Protein AF-A0A955SXP5-F1 (afdb_monomer)

Nearest PDB structures (foldseek):
  7z4b-assembly1_EA  TM=1.960E-01  e=8.189E+00  Escherichia phage vB_EcoP_SU10

Solvent-accessible surface area (backbone atoms only — not comparable to full-atom values): 10199 Å² total; per-residue (Å²): 119,78,51,51,27,47,46,34,42,34,35,26,23,64,68,66,72,66,54,84,68,57,93,91,50,84,69,58,70,39,14,27,41,38,39,34,36,32,88,31,40,92,77,32,27,18,50,20,40,36,36,20,16,64,80,41,53,72,38,56,29,74,49,54,77,44,60,95,77,84,73,90,79,54,70,49,79,47,76,39,65,63,37,71,91,52,38,11,29,36,37,29,32,51,75,84,44,79,40,60,33,62,47,48,67,65,54,46,70,59,29,64,58,66,80,45,73,45,82,45,85,57,85,70,85,64,53,85,73,90,86,87,86,74,92,84,81,86,86,73,83,89,68,92,74,76,83,71,92,80,79,88,75,92,70,80,81,56,80,89,77,74,56,85,86,125

Secondary structure (DSSP, 8-state):
------EEEEEE-HHHHHSPPPTT------SEEEEEEES-TTT-EEEEEEEE-TTS-EEE----EE--SS----EEEEEETTHHHHT-EEEEEETTEEEEEEPPHHHHHH-----EEEEEE--SS---------S-------S---PPPP----PPP-TTTSS---

Foldseek 3Di:
DFFPAKWWFWFAAPVLLPDDADVPDPPAREQTFGWMFDDPRVQATAGKGWDAFNNRDIWIFSHDGDHPPVDDKDKDKDKDCPPPVNLIKIWMDINRDIGITTDDNVRSVSHHDTLDGTIRHDPDDGDYDDDDDDPDDDDDPDDPNDDDDDDDDDDDDPPPPPDDPD

Radius of gyration: 16.83 Å; Cα contacts (8 Å, |Δi|>4): 291; chains: 1; bounding box: 44×40×47 Å

pLDDT: mean 82.89, std 16.17, range [35.91, 98.56]

Mean predicted aligned error: 8.12 Å

Structure (mmCIF, N/CA/C/O backbone):
data_AF-A0A955SXP5-F1
#
_entry.id   AF-A0A955SXP5-F1
#
loop_
_atom_site.group_PDB
_atom_site.id
_atom_site.type_symbol
_atom_site.label_atom_id
_atom_site.label_alt_id
_atom_site.label_comp_id
_atom_site.label_asym_id
_atom_site.label_entity_id
_atom_site.label_seq_id
_atom_site.pdbx_PDB_ins_code
_atom_site.Cartn_x
_atom_site.Cartn_y
_atom_site.Cartn_z
_atom_site.occupancy
_atom_site.B_iso_or_equiv
_atom_site.auth_seq_id
_atom_site.auth_comp_id
_atom_site.auth_asym_id
_atom_site.auth_atom_id
_atom_site.pdbx_PDB_model_num
ATOM 1 N N . GLY A 1 1 ? 20.355 10.843 -9.626 1.00 35.91 1 GLY A N 1
ATOM 2 C CA . GLY A 1 1 ? 19.208 11.769 -9.612 1.00 35.91 1 GLY A CA 1
ATOM 3 C C . GLY A 1 1 ? 18.108 11.113 -8.817 1.00 35.91 1 GLY A C 1
ATOM 4 O O . GLY A 1 1 ? 17.873 9.936 -9.047 1.00 35.91 1 GLY A O 1
ATOM 5 N N . MET A 1 2 ? 17.527 11.819 -7.848 1.00 38.47 2 MET A N 1
ATOM 6 C CA . MET A 1 2 ? 16.433 11.298 -7.024 1.00 38.47 2 MET A CA 1
ATOM 7 C C . MET A 1 2 ? 15.197 11.050 -7.904 1.00 38.47 2 MET A C 1
ATOM 9 O O . MET A 1 2 ? 14.743 11.973 -8.567 1.00 38.47 2 MET A O 1
ATOM 13 N N . SER A 1 3 ? 14.664 9.828 -7.936 1.00 47.03 3 SER A N 1
ATOM 14 C CA . SER A 1 3 ? 13.284 9.570 -8.326 1.00 47.03 3 SER A CA 1
ATOM 15 C C . SER A 1 3 ? 12.380 10.125 -7.225 1.00 47.03 3 SER A C 1
ATOM 17 O O . SER A 1 3 ? 12.209 9.533 -6.164 1.00 47.03 3 SER A O 1
ATOM 19 N N . ASP A 1 4 ? 11.820 11.282 -7.501 1.00 62.72 4 ASP A N 1
ATOM 20 C CA . ASP A 1 4 ? 10.630 11.885 -6.898 1.00 62.72 4 ASP A CA 1
ATOM 21 C C . ASP A 1 4 ? 9.331 11.230 -7.427 1.00 62.72 4 ASP A C 1
ATOM 23 O O . ASP A 1 4 ? 8.244 11.766 -7.259 1.00 62.72 4 ASP A O 1
ATOM 27 N N . ALA A 1 5 ? 9.424 10.068 -8.081 1.00 71.06 5 ALA A N 1
ATOM 28 C CA . ALA A 1 5 ? 8.280 9.370 -8.643 1.00 71.06 5 ALA A CA 1
ATOM 29 C C . ALA A 1 5 ? 7.689 8.375 -7.644 1.00 71.06 5 ALA A C 1
ATOM 31 O O . ALA A 1 5 ? 8.421 7.571 -7.059 1.00 71.06 5 ALA A O 1
ATOM 32 N N . ALA A 1 6 ? 6.366 8.405 -7.487 1.00 80.06 6 ALA A N 1
ATOM 33 C CA . ALA A 1 6 ? 5.662 7.474 -6.625 1.00 80.06 6 ALA A CA 1
ATOM 34 C C . ALA A 1 6 ? 4.319 7.031 -7.210 1.00 80.06 6 ALA A C 1
ATOM 36 O O . ALA A 1 6 ? 3.623 7.794 -7.880 1.00 80.06 6 ALA A O 1
ATOM 37 N N . ALA A 1 7 ? 3.940 5.792 -6.911 1.00 85.94 7 ALA A N 1
ATOM 38 C CA . ALA A 1 7 ? 2.627 5.241 -7.228 1.00 85.94 7 ALA A CA 1
ATOM 39 C C . ALA A 1 7 ? 2.055 4.485 -6.035 1.00 85.94 7 ALA A C 1
ATOM 41 O O . ALA A 1 7 ? 2.784 4.044 -5.145 1.00 85.94 7 ALA A O 1
ATOM 42 N N . TYR A 1 8 ? 0.736 4.328 -6.042 1.00 90.44 8 TYR A N 1
ATOM 43 C CA . TYR A 1 8 ? 0.021 3.544 -5.055 1.00 90.44 8 TYR A CA 1
ATOM 44 C C . TYR A 1 8 ? -0.979 2.609 -5.736 1.00 90.44 8 TYR A C 1
ATOM 46 O O . TYR A 1 8 ? -1.713 3.020 -6.642 1.00 90.44 8 TYR A O 1
ATOM 54 N N . PHE A 1 9 ? -1.019 1.366 -5.264 1.00 94.00 9 PHE A N 1
ATOM 55 C CA . PHE A 1 9 ? -1.924 0.329 -5.736 1.00 94.00 9 PHE A CA 1
ATOM 56 C C . PHE A 1 9 ? -2.517 -0.432 -4.546 1.00 94.00 9 PHE A C 1
ATOM 58 O O . PHE A 1 9 ? -1.781 -0.977 -3.724 1.00 94.00 9 PHE A O 1
ATOM 65 N N . GLY A 1 10 ? -3.844 -0.465 -4.433 1.00 95.88 10 GLY A N 1
ATOM 66 C CA . GLY A 1 10 ? -4.523 -1.156 -3.336 1.00 95.88 10 GLY A CA 1
ATOM 67 C C . GLY A 1 10 ? -5.903 -0.596 -3.027 1.00 95.88 10 GLY A C 1
ATOM 68 O O . GLY A 1 10 ? -6.565 -0.023 -3.894 1.00 95.88 10 GLY A O 1
ATOM 69 N N . TYR A 1 11 ? -6.339 -0.767 -1.782 1.00 95.50 11 TYR A N 1
ATOM 70 C CA . TYR A 1 11 ? -7.609 -0.255 -1.281 1.00 95.50 11 TYR A CA 1
ATOM 71 C C . TYR A 1 11 ? -7.471 1.198 -0.836 1.00 95.50 11 TYR A C 1
ATOM 73 O O . TYR A 1 11 ? -6.509 1.558 -0.159 1.00 95.50 11 TYR A O 1
ATOM 81 N N . PHE A 1 12 ? -8.443 2.038 -1.181 1.00 93.88 12 PHE A N 1
ATOM 82 C CA . PHE A 1 12 ? -8.445 3.444 -0.782 1.00 93.88 12 PHE A CA 1
ATOM 83 C C . PHE A 1 12 ? -9.858 4.012 -0.631 1.00 93.88 12 PHE A C 1
ATOM 85 O O . PHE A 1 12 ? -10.835 3.441 -1.125 1.00 93.88 12 PHE A O 1
ATOM 92 N N . ASN A 1 13 ? -9.956 5.155 0.047 1.00 92.81 13 ASN A N 1
ATOM 93 C CA . ASN A 1 13 ? -11.159 5.976 0.079 1.00 92.81 13 ASN A CA 1
ATOM 94 C C . ASN A 1 13 ? -11.183 6.982 -1.079 1.00 92.81 13 ASN A C 1
ATOM 96 O O . ASN A 1 13 ? -10.293 7.825 -1.223 1.00 92.81 13 ASN A O 1
ATOM 100 N N . SER A 1 14 ? -12.223 6.922 -1.903 1.00 88.94 14 SER A N 1
ATOM 101 C CA . SER A 1 14 ? -12.382 7.771 -3.079 1.00 88.94 14 SER A CA 1
ATOM 102 C C . SER A 1 14 ? -12.539 9.250 -2.736 1.00 88.94 14 SER A C 1
ATOM 104 O O . SER A 1 14 ? -12.023 10.093 -3.471 1.00 88.94 14 SER A O 1
ATOM 106 N N . LYS A 1 15 ? -13.203 9.583 -1.621 1.00 88.50 15 LYS A N 1
ATOM 107 C CA . LYS A 1 15 ? -13.389 10.976 -1.195 1.00 88.50 15 LYS A CA 1
ATOM 108 C C . LYS A 1 15 ? -12.069 11.578 -0.743 1.00 88.50 15 LYS A C 1
ATOM 110 O O . LYS A 1 15 ? -11.728 12.664 -1.202 1.00 88.50 15 LYS A O 1
ATOM 115 N N . ASP A 1 16 ? -11.304 10.853 0.068 1.00 86.69 16 ASP A N 1
ATOM 116 C CA . ASP A 1 16 ? -10.007 11.325 0.567 1.00 86.69 16 ASP A CA 1
ATOM 117 C C . ASP A 1 16 ? -8.986 11.461 -0.561 1.00 86.69 16 ASP A C 1
ATOM 119 O O . ASP A 1 16 ? -8.225 12.426 -0.605 1.00 86.69 16 ASP A O 1
ATOM 123 N N . GLN A 1 17 ? -9.039 10.567 -1.554 1.00 83.88 17 GLN A N 1
ATOM 124 C CA . GLN A 1 17 ? -8.191 10.652 -2.742 1.00 83.88 17 GLN A CA 1
ATOM 125 C C . GLN A 1 17 ? -8.396 11.952 -3.538 1.00 83.88 17 GLN A C 1
ATOM 127 O O . GLN A 1 17 ? -7.426 12.456 -4.109 1.00 83.88 17 GLN A O 1
ATOM 132 N N . ILE A 1 18 ? -9.612 12.514 -3.584 1.00 82.06 18 ILE A N 1
ATOM 133 C CA . ILE A 1 18 ? -9.931 13.710 -4.389 1.00 82.06 18 ILE A CA 1
ATOM 134 C C . ILE A 1 18 ? -9.951 15.021 -3.593 1.00 82.06 18 ILE A C 1
ATOM 136 O O . ILE A 1 18 ? -10.080 16.084 -4.199 1.00 82.06 18 ILE A O 1
ATOM 140 N N . GLN A 1 19 ? -9.790 14.988 -2.265 1.00 79.69 19 GLN A N 1
ATOM 141 C CA . GLN A 1 19 ? -9.789 16.207 -1.445 1.00 79.69 19 GLN A CA 1
ATOM 142 C C . GLN A 1 19 ? -8.710 17.195 -1.906 1.00 79.69 19 GLN A C 1
ATOM 144 O O . GLN A 1 19 ? -7.566 16.816 -2.148 1.00 79.69 19 GLN A O 1
ATOM 149 N N . SER A 1 20 ? -9.039 18.478 -2.034 1.00 71.06 20 SER A N 1
ATOM 150 C CA . SER A 1 20 ? -8.047 19.491 -2.403 1.00 71.06 20 SER A CA 1
ATOM 151 C C . SER A 1 20 ? -6.931 19.560 -1.361 1.00 71.06 20 SER A C 1
ATOM 153 O O . SER A 1 20 ? -7.185 19.812 -0.184 1.00 71.06 20 SER A O 1
ATOM 155 N N . LEU A 1 21 ? -5.692 19.364 -1.805 1.00 66.31 21 LEU A N 1
ATOM 156 C CA . LEU A 1 21 ? -4.517 19.589 -0.973 1.00 66.31 21 LEU A CA 1
ATOM 157 C C . LEU A 1 21 ? -4.203 21.087 -0.987 1.00 66.31 21 LEU A C 1
ATOM 159 O O . LEU A 1 21 ? -4.124 21.699 -2.056 1.00 66.31 21 LEU A O 1
ATOM 163 N N . SER A 1 22 ? -4.041 21.697 0.188 1.00 58.47 22 SER A N 1
ATOM 164 C CA . SER A 1 22 ? -3.436 23.026 0.271 1.00 58.47 22 SER A CA 1
ATOM 165 C C . SER A 1 22 ? -1.990 22.940 -0.226 1.00 58.47 22 SER A C 1
ATOM 167 O O . SER A 1 22 ? -1.318 21.924 -0.039 1.00 58.47 22 SER A O 1
ATOM 169 N N . LYS A 1 23 ? -1.483 23.997 -0.877 1.00 48.44 23 LYS A N 1
ATOM 170 C CA . LYS A 1 23 ? -0.066 24.050 -1.273 1.00 48.44 23 LYS A CA 1
ATOM 171 C C . LYS A 1 23 ? 0.814 23.809 -0.040 1.00 48.44 23 LYS A C 1
ATOM 173 O O . LYS A 1 23 ? 0.728 24.569 0.918 1.00 48.44 23 LYS A O 1
ATOM 178 N N . GLY A 1 24 ? 1.643 22.767 -0.088 1.00 50.28 24 GLY A N 1
ATOM 179 C CA . GLY A 1 24 ? 2.555 22.391 0.999 1.00 50.28 24 GLY A CA 1
ATOM 180 C C . GLY A 1 24 ? 1.940 21.528 2.106 1.00 50.28 24 GLY A C 1
ATOM 181 O O . GLY A 1 24 ? 2.638 21.202 3.058 1.00 50.28 24 GLY A O 1
ATOM 182 N N . GLY A 1 25 ? 0.663 21.151 1.999 1.00 44.62 25 GLY A N 1
ATOM 183 C CA . GLY A 1 25 ? 0.050 20.176 2.891 1.00 44.62 25 GLY A CA 1
ATOM 184 C C . GLY A 1 25 ? 0.252 18.766 2.356 1.00 44.62 25 GLY A C 1
ATOM 185 O O . GLY A 1 25 ? -0.566 18.299 1.563 1.00 44.62 25 GLY A O 1
ATOM 186 N N . ASP A 1 26 ? 1.300 18.084 2.821 1.00 47.53 26 ASP A N 1
ATOM 187 C CA . ASP A 1 26 ? 1.313 16.619 2.897 1.00 47.53 26 ASP A CA 1
ATOM 188 C C . ASP A 1 26 ? 0.192 16.219 3.861 1.00 47.53 26 ASP A C 1
ATOM 190 O O . ASP A 1 26 ? 0.416 15.948 5.040 1.00 47.53 26 ASP A O 1
ATOM 194 N N . LYS A 1 27 ? -1.063 16.250 3.401 1.00 54.72 27 LYS A N 1
ATOM 195 C CA . LYS A 1 27 ? -2.062 15.460 4.102 1.00 54.72 27 LYS A CA 1
ATOM 196 C C . LYS A 1 27 ? -1.679 14.019 3.846 1.00 54.72 27 LYS A C 1
ATOM 198 O O . LYS A 1 27 ? -1.641 13.568 2.699 1.00 54.72 27 LYS A O 1
ATOM 203 N N . THR A 1 28 ? -1.339 13.355 4.942 1.00 57.06 28 THR A N 1
ATOM 204 C CA . THR A 1 28 ? -1.206 11.914 5.053 1.00 57.06 28 THR A CA 1
ATOM 205 C C . THR A 1 28 ? -2.255 11.241 4.184 1.00 57.06 28 THR A C 1
ATOM 207 O O . THR A 1 28 ? -3.412 11.656 4.119 1.00 57.06 28 THR A O 1
ATOM 210 N N . MET A 1 29 ? -1.819 10.211 3.470 1.00 74.06 29 MET A N 1
ATOM 211 C CA . MET A 1 29 ? -2.659 9.362 2.644 1.00 74.06 29 MET A CA 1
ATOM 212 C C . MET A 1 29 ? -3.624 8.553 3.533 1.00 74.06 29 MET A C 1
ATOM 214 O O . MET A 1 29 ? -3.479 7.347 3.648 1.00 74.06 29 MET A O 1
ATOM 218 N N . GLU A 1 30 ? -4.578 9.211 4.194 1.00 89.50 30 GLU A N 1
ATOM 219 C CA . GLU A 1 30 ? -5.592 8.595 5.057 1.00 89.50 30 GLU A CA 1
ATOM 220 C C . GLU A 1 30 ? -6.389 7.537 4.296 1.00 89.50 30 GLU A C 1
ATOM 222 O O . GLU A 1 30 ? -6.584 7.633 3.077 1.00 89.50 30 GLU A O 1
ATOM 227 N N . ASN A 1 31 ? -6.868 6.537 5.036 1.00 94.06 31 ASN A N 1
ATOM 228 C CA . ASN A 1 31 ? -7.741 5.491 4.519 1.00 94.06 31 ASN A CA 1
ATOM 229 C C . ASN A 1 31 ? -7.176 4.803 3.267 1.00 94.06 31 ASN A C 1
ATOM 231 O O . ASN A 1 31 ? -7.827 4.749 2.216 1.00 94.06 31 ASN A O 1
ATOM 235 N N . ARG A 1 32 ? -5.968 4.237 3.386 1.00 93.81 32 ARG A N 1
ATOM 236 C CA . ARG A 1 32 ? -5.358 3.392 2.345 1.00 93.81 32 ARG A CA 1
ATOM 237 C C . ARG A 1 32 ? -4.781 2.104 2.906 1.00 93.81 32 ARG A C 1
ATOM 239 O O . ARG A 1 32 ? -4.287 2.094 4.025 1.00 93.81 32 ARG A O 1
ATOM 246 N N . MET A 1 33 ? -4.802 1.030 2.127 1.00 96.19 33 MET A N 1
ATOM 247 C CA . MET A 1 33 ? -4.148 -0.238 2.457 1.00 96.19 33 MET A CA 1
ATOM 248 C C . MET A 1 33 ? -3.695 -0.980 1.193 1.00 96.19 33 MET A C 1
ATOM 250 O O . MET A 1 33 ? -4.515 -1.312 0.337 1.00 96.19 33 MET A O 1
ATOM 254 N N . GLY A 1 34 ? -2.388 -1.197 1.044 1.00 96.00 34 GLY A N 1
ATOM 255 C CA . GLY A 1 34 ? -1.820 -1.799 -0.164 1.00 96.00 34 GLY A CA 1
ATOM 256 C C . GLY A 1 34 ? -0.337 -1.502 -0.351 1.00 96.00 34 GLY A C 1
ATOM 257 O O . GLY A 1 34 ? 0.420 -1.459 0.616 1.00 96.00 34 GLY A O 1
ATOM 258 N N . LEU A 1 35 ? 0.068 -1.298 -1.604 1.00 94.19 35 LEU A N 1
ATOM 259 C CA . LEU A 1 35 ? 1.458 -1.171 -2.035 1.00 94.19 35 LEU A CA 1
ATOM 260 C C . LEU A 1 35 ? 1.783 0.260 -2.462 1.00 94.19 35 LEU A C 1
ATOM 262 O O . LEU A 1 35 ? 1.095 0.843 -3.303 1.00 94.19 35 LEU A O 1
ATOM 266 N N . GLN A 1 36 ? 2.870 0.805 -1.925 1.00 90.50 36 GLN A N 1
ATOM 267 C CA . GLN A 1 36 ? 3.449 2.077 -2.335 1.00 90.50 36 GLN A CA 1
ATOM 268 C C . GLN A 1 36 ? 4.797 1.848 -3.024 1.00 90.50 36 GLN A C 1
ATOM 270 O O . GLN A 1 36 ? 5.672 1.183 -2.481 1.00 90.50 36 GLN A O 1
ATOM 275 N N . PHE A 1 37 ? 4.979 2.447 -4.197 1.00 87.06 37 PHE A N 1
ATOM 276 C CA . PHE A 1 37 ? 6.240 2.470 -4.934 1.00 87.06 37 PHE A CA 1
ATOM 277 C C . PHE A 1 37 ? 6.917 3.814 -4.665 1.00 87.06 37 PHE A C 1
ATOM 279 O O . PHE A 1 37 ? 6.404 4.822 -5.144 1.00 87.06 37 PHE A O 1
ATOM 286 N N . ALA A 1 38 ? 7.999 3.869 -3.878 1.00 79.31 38 ALA A N 1
ATOM 287 C CA . ALA A 1 38 ? 8.678 5.134 -3.537 1.00 79.31 38 ALA A CA 1
ATOM 288 C C . ALA A 1 38 ? 10.103 4.944 -2.956 1.00 79.31 38 ALA A C 1
ATOM 290 O O . ALA A 1 38 ? 10.526 3.834 -2.658 1.00 79.31 38 ALA A O 1
ATOM 291 N N . ASP A 1 39 ? 10.844 6.034 -2.734 1.00 66.00 39 ASP A N 1
ATOM 292 C CA . ASP A 1 39 ? 11.913 6.144 -1.715 1.00 66.00 39 ASP A CA 1
ATOM 293 C C . ASP A 1 39 ? 13.212 5.300 -1.831 1.00 66.00 39 ASP A C 1
ATOM 295 O O . ASP A 1 39 ? 13.905 5.133 -0.824 1.00 66.00 39 ASP A O 1
ATOM 299 N N . ALA A 1 40 ? 13.615 4.795 -3.006 1.00 62.66 40 ALA A N 1
ATOM 300 C CA . ALA A 1 40 ? 14.920 4.109 -3.182 1.00 62.66 40 ALA A CA 1
ATOM 301 C C . ALA A 1 40 ? 15.735 4.591 -4.397 1.00 62.66 40 ALA A C 1
ATOM 303 O O . ALA A 1 40 ? 16.514 3.847 -4.988 1.00 62.66 40 ALA A O 1
ATOM 304 N N . SER A 1 41 ? 15.579 5.869 -4.736 1.00 64.94 41 SER A N 1
ATOM 305 C CA . SER A 1 41 ? 15.979 6.497 -6.002 1.00 64.94 41 SER A CA 1
ATOM 306 C C . SER A 1 41 ? 17.374 6.242 -6.597 1.00 64.94 41 SER A C 1
ATOM 308 O O . SER A 1 41 ? 17.557 6.455 -7.796 1.00 64.94 41 SER A O 1
ATOM 310 N N . SER A 1 42 ? 18.371 5.834 -5.812 1.00 65.69 42 SER A N 1
ATOM 311 C CA . SER A 1 42 ? 19.707 5.497 -6.324 1.00 65.69 42 SER A CA 1
ATOM 312 C C . SER A 1 42 ? 19.850 4.038 -6.766 1.00 65.69 42 SER A C 1
ATOM 314 O O . SER A 1 42 ? 20.778 3.731 -7.510 1.00 65.69 42 SER A O 1
ATOM 316 N N . ILE A 1 43 ? 18.957 3.152 -6.319 1.00 72.69 43 ILE A N 1
ATOM 317 C CA . ILE A 1 43 ? 19.082 1.690 -6.452 1.00 72.69 43 ILE A CA 1
ATOM 318 C C . ILE A 1 43 ? 17.778 0.993 -6.885 1.00 72.69 43 ILE A C 1
ATOM 320 O O . ILE A 1 43 ? 17.791 -0.197 -7.187 1.00 72.69 43 ILE A O 1
ATOM 324 N N . GLY A 1 44 ? 16.660 1.722 -6.968 1.00 79.62 44 GLY A N 1
ATOM 325 C CA . GLY A 1 44 ? 15.367 1.215 -7.433 1.00 79.62 44 GLY A CA 1
ATOM 326 C C . GLY A 1 44 ? 14.191 1.992 -6.840 1.00 79.62 44 GLY A C 1
ATOM 327 O O . GLY A 1 44 ? 14.288 3.186 -6.563 1.00 79.62 44 GLY A O 1
ATOM 328 N N . TYR A 1 45 ? 13.082 1.299 -6.613 1.00 85.06 45 TYR A N 1
ATOM 329 C CA . TYR A 1 45 ? 11.942 1.771 -5.825 1.00 85.06 45 TYR A CA 1
ATOM 330 C C . TYR A 1 45 ? 11.760 0.841 -4.635 1.00 85.06 45 TYR A C 1
ATOM 332 O O . TYR A 1 45 ? 12.010 -0.348 -4.761 1.00 85.06 45 TYR A O 1
ATOM 340 N N . ARG A 1 46 ? 11.311 1.323 -3.479 1.00 87.56 46 ARG A N 1
ATOM 341 C CA . ARG A 1 46 ? 10.774 0.410 -2.469 1.00 87.56 46 ARG A CA 1
ATOM 342 C C . ARG A 1 46 ? 9.377 0.005 -2.880 1.00 87.56 46 ARG A C 1
ATOM 344 O O . ARG A 1 46 ? 8.569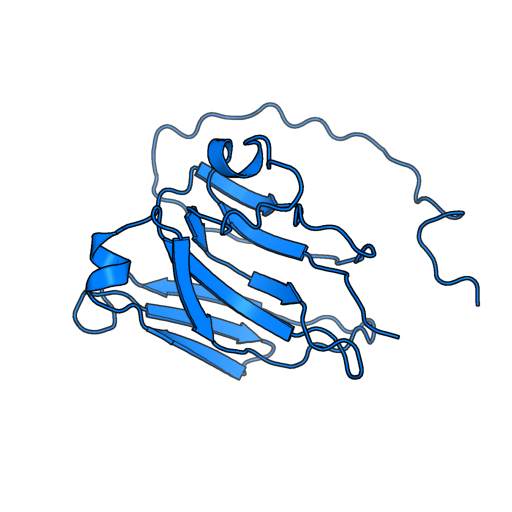 0.883 -3.176 1.00 87.56 46 ARG A O 1
ATOM 351 N N . LEU A 1 47 ? 9.106 -1.295 -2.860 1.00 90.62 47 LEU A N 1
ATOM 352 C CA . LEU A 1 47 ? 7.744 -1.808 -2.892 1.00 90.62 47 LEU A CA 1
ATOM 353 C C . LEU A 1 47 ? 7.265 -1.956 -1.451 1.00 90.62 47 LEU A C 1
ATOM 355 O O . LEU A 1 47 ? 7.512 -2.963 -0.796 1.00 90.62 47 LEU A O 1
ATOM 359 N N . ARG A 1 48 ? 6.643 -0.905 -0.931 1.00 92.00 48 ARG A N 1
ATOM 360 C CA . ARG A 1 48 ? 6.326 -0.782 0.485 1.00 92.00 48 ARG A CA 1
ATOM 361 C C . ARG A 1 48 ? 4.886 -1.209 0.769 1.00 92.00 48 ARG A C 1
ATOM 363 O O . ARG A 1 48 ? 3.969 -0.524 0.309 1.00 92.00 48 ARG A O 1
ATOM 370 N N . PRO A 1 49 ? 4.647 -2.278 1.541 1.00 95.94 49 PRO A N 1
ATOM 371 C CA . PRO A 1 49 ? 3.310 -2.573 2.026 1.00 95.94 49 PRO A CA 1
ATOM 372 C C . PRO A 1 49 ? 2.956 -1.630 3.185 1.00 95.94 49 PRO A C 1
ATOM 374 O O . PRO A 1 49 ? 3.734 -1.458 4.125 1.00 95.94 49 PRO A O 1
ATOM 377 N N . THR A 1 50 ? 1.792 -0.990 3.098 1.00 95.56 50 THR A N 1
ATOM 378 C CA . THR A 1 50 ? 1.361 0.060 4.030 1.00 95.56 50 THR A CA 1
ATOM 379 C C . THR A 1 50 ? -0.139 0.008 4.300 1.00 95.56 50 THR A C 1
ATOM 381 O O . THR A 1 50 ? -0.935 -0.335 3.421 1.00 95.56 50 THR A O 1
ATOM 384 N N . LEU A 1 51 ? -0.523 0.418 5.507 1.00 96.06 51 LEU A N 1
ATOM 385 C CA . LEU A 1 51 ? -1.878 0.777 5.903 1.00 96.06 51 LEU A CA 1
ATOM 386 C C . LEU A 1 51 ? -1.857 2.148 6.577 1.00 96.06 51 LEU A C 1
ATOM 388 O O . LEU A 1 51 ? -1.078 2.384 7.497 1.00 96.06 51 LEU A O 1
ATOM 392 N N . ASN A 1 52 ? -2.758 3.022 6.150 1.00 94.69 52 ASN A N 1
ATOM 393 C CA . ASN A 1 52 ? -2.997 4.330 6.734 1.00 94.69 52 ASN A CA 1
ATOM 394 C C . ASN A 1 52 ? -4.398 4.384 7.346 1.00 94.69 52 ASN A C 1
ATOM 396 O O . ASN A 1 52 ? -5.387 4.046 6.685 1.00 94.69 52 ASN A O 1
ATOM 400 N N . THR A 1 53 ? -4.469 4.837 8.595 1.00 95.88 53 THR A N 1
ATOM 401 C CA . THR A 1 53 ? -5.722 5.001 9.337 1.00 95.88 53 THR A CA 1
ATOM 402 C C . THR A 1 53 ? -6.504 6.217 8.840 1.00 95.88 53 THR A C 1
ATOM 404 O O . THR A 1 53 ? -6.025 6.998 8.010 1.00 95.88 53 THR A O 1
ATOM 407 N N . SER A 1 54 ? -7.714 6.415 9.358 1.00 94.06 54 SER A N 1
ATOM 408 C CA . SER A 1 54 ? -8.507 7.617 9.098 1.00 94.06 54 SER A CA 1
ATOM 409 C C . SER A 1 54 ? -7.976 8.868 9.807 1.00 94.06 54 SER A C 1
ATOM 411 O O . SER A 1 54 ? -8.516 9.943 9.588 1.00 94.06 54 SER A O 1
ATOM 413 N N . GLN A 1 55 ? -6.982 8.733 10.692 1.00 91.44 55 GLN A N 1
ATOM 414 C CA . GLN A 1 55 ? -6.309 9.852 11.370 1.00 91.44 55 GLN A CA 1
ATOM 415 C C . GLN A 1 55 ? -4.891 10.090 10.828 1.00 91.44 55 GLN A C 1
ATOM 417 O O . GLN A 1 55 ? -4.195 10.998 11.275 1.00 91.44 55 GLN A O 1
ATOM 422 N N . GLY A 1 56 ? -4.452 9.278 9.861 1.00 86.56 56 GLY A N 1
ATOM 423 C CA . GLY A 1 56 ? -3.164 9.428 9.194 1.00 86.56 56 GLY A CA 1
ATOM 424 C C . GLY A 1 56 ? -2.007 8.651 9.822 1.00 86.56 56 GLY A C 1
ATOM 425 O O . GLY A 1 56 ? -0.928 8.650 9.223 1.00 86.56 56 GLY A O 1
ATOM 426 N N . ASP A 1 57 ? -2.207 7.945 10.944 1.00 92.94 57 ASP A N 1
ATOM 427 C CA . ASP A 1 57 ? -1.198 7.009 11.450 1.00 92.94 57 ASP A CA 1
ATOM 428 C C . ASP A 1 57 ? -0.953 5.900 10.415 1.00 92.94 57 ASP A C 1
ATOM 430 O O . ASP A 1 57 ? -1.839 5.511 9.646 1.00 92.94 57 ASP A O 1
ATOM 434 N N . ARG A 1 58 ? 0.277 5.375 10.398 1.00 93.12 58 ARG A N 1
ATOM 435 C CA . ARG A 1 58 ? 0.726 4.404 9.398 1.00 93.12 58 ARG A CA 1
ATOM 436 C C . ARG A 1 58 ? 1.348 3.169 10.034 1.00 93.12 58 ARG A C 1
ATOM 438 O O . ARG A 1 58 ? 2.243 3.291 10.868 1.00 93.12 58 ARG A O 1
ATOM 445 N N . ALA A 1 59 ? 0.914 1.995 9.589 1.00 96.12 59 ALA A N 1
ATOM 446 C CA . ALA A 1 59 ? 1.585 0.720 9.811 1.00 96.12 59 ALA A CA 1
ATOM 447 C C . ALA A 1 59 ? 2.197 0.256 8.483 1.00 96.12 59 ALA A C 1
ATOM 449 O O . ALA A 1 59 ? 1.537 0.317 7.447 1.00 96.12 59 ALA A O 1
ATOM 450 N N . GLU A 1 60 ? 3.461 -0.156 8.490 1.00 95.94 60 GLU A N 1
ATOM 451 C CA . GLU A 1 60 ? 4.182 -0.498 7.263 1.00 95.94 60 GLU A CA 1
ATOM 452 C C . GLU A 1 60 ? 5.337 -1.467 7.526 1.00 95.94 60 GLU A C 1
ATOM 454 O O . GLU A 1 60 ? 5.870 -1.545 8.633 1.00 95.94 60 GLU A O 1
ATOM 459 N N . ASN A 1 61 ? 5.765 -2.153 6.470 1.00 95.69 61 ASN A N 1
ATOM 460 C CA . ASN A 1 61 ? 7.092 -2.754 6.378 1.00 95.69 61 ASN A CA 1
ATOM 461 C C . ASN A 1 61 ? 7.885 -1.976 5.324 1.00 95.69 61 ASN A C 1
ATOM 463 O O . ASN A 1 61 ? 7.306 -1.522 4.345 1.00 95.69 61 ASN A O 1
ATOM 467 N N . THR A 1 62 ? 9.203 -1.840 5.477 1.00 91.06 62 THR A N 1
ATOM 468 C CA . THR A 1 62 ? 10.055 -1.175 4.474 1.00 91.06 62 THR A CA 1
ATOM 469 C C . THR A 1 62 ? 9.957 -1.828 3.089 1.00 91.06 62 THR A C 1
ATOM 471 O O . THR A 1 62 ? 10.071 -1.123 2.085 1.00 91.06 62 THR A O 1
ATOM 474 N N . GLY A 1 63 ? 9.713 -3.142 3.031 1.00 92.38 63 GLY A N 1
ATOM 475 C CA . GLY A 1 63 ? 9.624 -3.899 1.784 1.00 92.38 63 GLY A CA 1
ATOM 476 C C . GLY A 1 63 ? 10.975 -4.072 1.069 1.00 92.38 63 GLY A C 1
ATOM 477 O O . GLY A 1 63 ? 12.004 -3.566 1.537 1.00 92.38 63 GLY A O 1
ATOM 478 N N . PRO A 1 64 ? 10.992 -4.781 -0.073 1.00 92.12 64 PRO A N 1
ATOM 479 C CA . PRO A 1 64 ? 12.177 -4.940 -0.899 1.00 92.12 64 PRO A CA 1
ATOM 480 C C . PRO A 1 64 ? 12.498 -3.674 -1.686 1.00 92.12 64 PRO A C 1
ATOM 482 O O . PRO A 1 64 ? 11.639 -2.829 -1.964 1.00 92.12 64 PRO A O 1
ATOM 485 N N . ILE A 1 65 ? 13.750 -3.605 -2.135 1.00 88.56 65 ILE A N 1
ATOM 486 C CA . ILE A 1 65 ? 14.108 -2.766 -3.273 1.00 88.56 65 ILE A CA 1
ATOM 487 C C . ILE A 1 65 ? 13.666 -3.503 -4.536 1.00 88.56 65 ILE A C 1
ATOM 489 O O . ILE A 1 65 ? 14.153 -4.581 -4.852 1.00 88.56 65 ILE A O 1
ATOM 493 N N . PHE A 1 66 ? 12.744 -2.887 -5.253 1.00 83.75 66 PHE A N 1
ATOM 494 C CA . PHE A 1 66 ? 12.247 -3.290 -6.549 1.00 83.75 66 PHE A CA 1
ATOM 495 C C . PHE A 1 66 ? 13.012 -2.544 -7.648 1.00 83.75 66 PHE A C 1
ATOM 497 O O . PHE A 1 66 ? 12.915 -1.317 -7.784 1.00 83.75 66 PHE A O 1
ATOM 504 N N . THR A 1 67 ? 13.793 -3.275 -8.439 1.00 84.38 67 THR A N 1
ATOM 505 C CA . THR A 1 67 ? 14.544 -2.714 -9.565 1.00 84.38 67 THR A CA 1
ATOM 506 C C . THR A 1 67 ? 13.743 -2.896 -10.860 1.00 84.38 67 THR A C 1
ATOM 508 O O . THR A 1 67 ? 13.431 -4.029 -11.208 1.00 84.38 67 THR A O 1
ATOM 511 N N . PRO A 1 68 ? 13.436 -1.827 -11.624 1.00 81.06 68 PRO A N 1
ATOM 512 C CA . PRO A 1 68 ? 12.712 -1.936 -12.894 1.00 81.06 68 PRO A CA 1
ATOM 513 C C . PRO A 1 68 ? 13.592 -2.560 -13.991 1.00 81.06 68 PRO A C 1
ATOM 515 O O . PRO A 1 68 ? 14.192 -1.867 -14.813 1.00 81.06 68 PRO A O 1
ATOM 518 N N . ASN A 1 69 ? 13.698 -3.884 -13.991 1.00 86.44 69 ASN A N 1
ATOM 519 C CA . ASN A 1 69 ? 14.521 -4.671 -14.913 1.00 86.44 69 ASN A CA 1
ATOM 520 C C . ASN A 1 69 ? 13.706 -5.317 -16.055 1.00 86.44 69 ASN A C 1
ATOM 522 O O . ASN A 1 69 ? 14.283 -6.006 -16.891 1.00 86.44 69 ASN A O 1
ATOM 526 N N . LYS A 1 70 ? 12.396 -5.025 -16.132 1.00 86.62 70 LYS A N 1
ATOM 527 C CA . LYS A 1 70 ? 11.410 -5.599 -17.075 1.00 86.62 70 LYS A CA 1
ATOM 528 C C . LYS A 1 70 ? 11.056 -7.066 -16.812 1.00 86.62 70 LYS A C 1
ATOM 530 O O . LYS A 1 70 ? 10.382 -7.677 -17.640 1.00 86.62 70 LYS A O 1
ATOM 535 N N . GLU A 1 71 ? 11.480 -7.624 -15.687 1.00 91.12 71 GLU A N 1
ATOM 536 C CA . GLU A 1 71 ? 11.054 -8.953 -15.272 1.00 91.12 71 GLU A CA 1
ATOM 537 C C . GLU A 1 71 ? 9.647 -8.904 -14.673 1.00 91.12 71 GLU A C 1
ATOM 539 O O . GLU A 1 71 ? 9.180 -7.886 -14.151 1.00 91.12 71 GLU A O 1
ATOM 544 N N . ARG A 1 72 ? 8.936 -10.024 -14.807 1.00 93.19 72 ARG A N 1
ATOM 545 C CA . ARG A 1 72 ? 7.624 -10.212 -14.198 1.00 93.19 72 ARG A CA 1
ATOM 546 C C . ARG A 1 72 ? 7.830 -10.729 -12.781 1.00 93.19 72 ARG A C 1
ATOM 548 O O . ARG A 1 72 ? 8.477 -11.755 -12.607 1.00 93.19 72 ARG A O 1
ATOM 555 N N . HIS A 1 73 ? 7.189 -10.075 -11.823 1.00 93.50 73 HIS A N 1
ATOM 556 C CA . HIS A 1 73 ? 7.203 -10.476 -10.421 1.00 93.50 73 HIS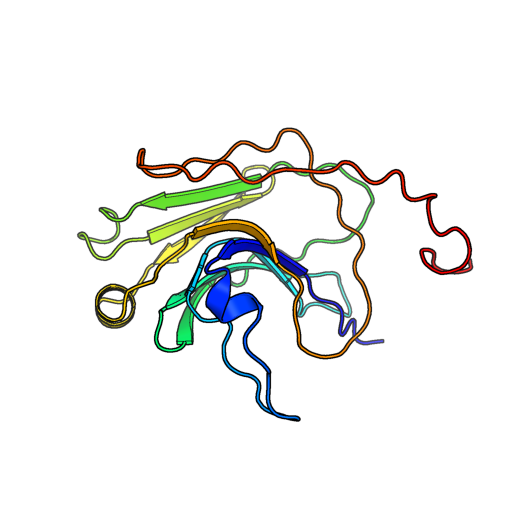 A CA 1
ATOM 557 C C . HIS A 1 73 ? 5.804 -10.891 -9.974 1.00 93.50 73 HIS A C 1
ATOM 559 O O . HIS A 1 73 ? 4.807 -10.316 -10.423 1.00 93.50 73 HIS A O 1
ATOM 565 N N . ARG A 1 74 ? 5.718 -11.889 -9.092 1.00 95.88 74 ARG A N 1
ATOM 566 C CA . ARG A 1 74 ? 4.458 -12.268 -8.439 1.00 95.88 74 ARG A CA 1
ATOM 567 C C . ARG A 1 74 ? 4.378 -11.610 -7.080 1.00 95.88 74 ARG A C 1
ATOM 569 O O . ARG A 1 74 ? 5.320 -11.700 -6.301 1.00 95.88 74 ARG A O 1
ATOM 576 N N . PHE A 1 75 ? 3.234 -11.009 -6.781 1.00 95.38 75 PHE A N 1
ATOM 577 C CA . PHE A 1 75 ? 2.995 -10.413 -5.478 1.00 95.38 75 PHE A CA 1
ATOM 578 C C . PHE A 1 75 ? 1.658 -10.855 -4.891 1.00 95.38 75 PHE A C 1
ATOM 580 O O . PHE A 1 75 ? 0.723 -11.190 -5.618 1.00 95.38 75 PHE A O 1
ATOM 587 N N . THR A 1 76 ? 1.569 -10.799 -3.567 1.00 97.56 76 THR A N 1
ATOM 588 C CA . THR A 1 76 ? 0.305 -10.847 -2.828 1.00 97.56 76 THR A CA 1
ATOM 589 C C . THR A 1 76 ? 0.297 -9.746 -1.777 1.00 97.56 76 THR A C 1
ATOM 591 O O . THR A 1 76 ? 1.352 -9.274 -1.353 1.00 97.56 76 THR A O 1
ATOM 594 N N . PHE A 1 77 ? -0.892 -9.324 -1.355 1.00 97.88 77 PHE A N 1
ATOM 595 C CA . PHE A 1 77 ? -1.078 -8.492 -0.172 1.00 97.88 77 PHE A CA 1
ATOM 596 C C . PHE A 1 77 ? -2.293 -9.020 0.581 1.00 97.88 77 PHE A C 1
ATOM 598 O O . PHE A 1 77 ? -3.417 -8.953 0.082 1.00 97.88 77 PHE A O 1
ATOM 605 N N . GLU A 1 78 ? -2.068 -9.538 1.779 1.00 97.69 78 GLU A N 1
ATOM 606 C CA . GLU A 1 78 ? -3.100 -10.148 2.608 1.00 97.69 78 GLU A CA 1
ATOM 607 C C . GLU A 1 78 ? -3.221 -9.383 3.917 1.00 97.69 78 GLU A C 1
ATOM 609 O O . GLU A 1 78 ? -2.221 -9.099 4.568 1.00 97.69 78 GLU A O 1
ATOM 614 N N . TYR A 1 79 ? -4.451 -9.051 4.303 1.00 97.19 79 TYR A N 1
ATOM 615 C CA . TYR A 1 79 ? -4.759 -8.443 5.592 1.00 97.19 79 TYR A CA 1
ATOM 616 C C . TYR A 1 79 ? -5.684 -9.367 6.379 1.00 97.19 79 TYR A C 1
ATOM 618 O O . TYR A 1 79 ? -6.784 -9.679 5.917 1.00 97.19 79 TYR A O 1
ATOM 626 N N . ASP A 1 80 ? -5.262 -9.762 7.579 1.00 96.75 80 ASP A N 1
ATOM 627 C CA . ASP A 1 80 ? -6.081 -10.526 8.515 1.00 96.75 80 ASP A CA 1
ATOM 628 C C . ASP A 1 80 ? -6.441 -9.648 9.727 1.00 96.75 80 ASP A C 1
ATOM 630 O O . ASP A 1 80 ? -5.576 -9.355 10.557 1.00 96.75 80 ASP A O 1
ATOM 634 N N . PRO A 1 81 ? -7.715 -9.240 9.889 1.00 95.44 81 PRO A N 1
ATOM 635 C CA . PRO A 1 81 ? -8.152 -8.451 11.038 1.00 95.44 81 PRO A CA 1
ATOM 636 C C . PRO A 1 81 ? -8.178 -9.236 12.361 1.00 95.44 81 PRO A C 1
ATOM 638 O O . PRO A 1 81 ? -8.394 -8.623 13.405 1.00 95.44 81 PRO A O 1
ATOM 641 N N . LYS A 1 82 ? -8.037 -10.568 12.338 1.00 97.12 82 LYS A N 1
ATOM 642 C CA . LYS A 1 82 ? -8.003 -11.437 13.526 1.00 97.12 82 LYS A CA 1
ATOM 643 C C . LYS A 1 82 ? -6.580 -11.797 13.959 1.00 97.12 82 LYS A C 1
ATOM 645 O O . LYS A 1 82 ? -6.396 -12.218 15.102 1.00 97.12 82 LYS A O 1
ATOM 650 N N . ALA A 1 83 ? -5.592 -11.613 13.085 1.00 97.7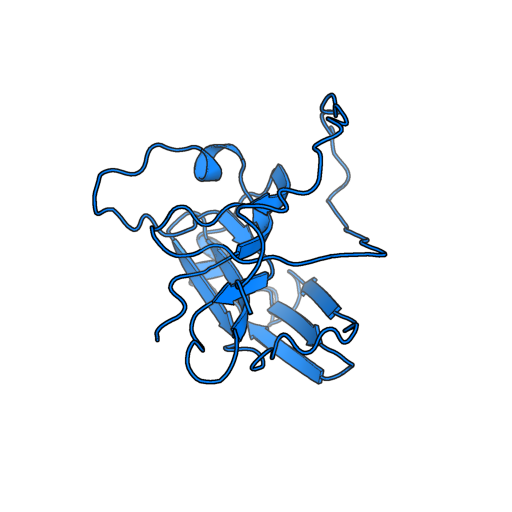5 83 ALA A N 1
ATOM 651 C CA . ALA A 1 83 ? -4.181 -11.783 13.413 1.00 97.75 83 ALA A CA 1
ATOM 652 C C . ALA A 1 83 ? -3.720 -10.784 14.489 1.00 97.75 83 ALA A C 1
ATOM 654 O O . ALA A 1 83 ? -4.458 -9.871 14.874 1.00 97.75 83 ALA A O 1
ATOM 655 N N . ASN A 1 84 ? -2.498 -10.978 14.997 1.00 98.06 84 ASN A N 1
ATOM 656 C CA . ASN A 1 84 ? -1.911 -10.142 16.048 1.00 98.06 84 ASN A CA 1
ATOM 657 C C . ASN A 1 84 ? -2.876 -9.941 17.237 1.00 98.06 84 ASN A C 1
ATOM 659 O O . ASN A 1 84 ? -3.246 -8.826 17.598 1.00 98.06 84 ASN A O 1
ATOM 663 N N . ASN A 1 85 ? -3.367 -11.051 17.801 1.00 97.50 85 ASN A N 1
ATOM 664 C CA . ASN A 1 85 ? -4.306 -11.057 18.931 1.00 97.50 85 ASN A CA 1
ATOM 665 C C . ASN A 1 85 ? -5.595 -10.238 18.689 1.00 97.50 85 ASN A C 1
ATOM 667 O O . ASN A 1 85 ? -6.126 -9.620 19.610 1.00 97.50 85 ASN A O 1
ATOM 671 N N . GLY A 1 86 ? -6.102 -10.216 17.451 1.00 97.31 86 GLY A N 1
ATOM 672 C CA . GLY A 1 86 ? -7.307 -9.471 17.074 1.00 97.31 86 GLY A CA 1
ATOM 673 C C . GLY A 1 86 ? -7.090 -7.981 16.791 1.00 97.31 86 GLY A C 1
ATOM 674 O O . GLY A 1 86 ? -8.061 -7.263 16.539 1.00 97.31 86 GLY A O 1
ATOM 675 N N . VAL A 1 87 ? -5.842 -7.506 16.818 1.00 97.94 87 VAL A N 1
ATOM 676 C CA . VAL A 1 87 ? -5.481 -6.129 16.439 1.00 97.94 87 VAL A CA 1
ATOM 677 C C . VAL A 1 87 ? -5.366 -5.994 14.917 1.00 97.94 87 VAL A C 1
ATOM 679 O O . VAL A 1 87 ? -5.699 -4.953 14.348 1.00 97.94 87 VAL A O 1
ATOM 682 N N . GLY A 1 88 ? -4.971 -7.075 14.249 1.00 98.00 88 GLY A N 1
ATOM 683 C CA . GLY A 1 88 ? -4.810 -7.165 12.808 1.00 98.00 88 GLY A CA 1
ATOM 684 C C . GLY A 1 88 ? -3.355 -7.067 12.357 1.00 98.00 88 GLY A C 1
ATOM 685 O O . GLY A 1 88 ? -2.532 -6.379 12.967 1.00 98.00 88 GLY A O 1
ATOM 686 N N . ALA A 1 89 ? -3.058 -7.759 11.263 1.00 98.38 89 ALA A N 1
ATOM 687 C CA . ALA A 1 89 ? -1.749 -7.781 10.623 1.00 98.38 89 ALA A CA 1
ATOM 688 C C . ALA A 1 89 ? -1.912 -7.889 9.108 1.00 98.38 89 ALA A C 1
ATOM 690 O O . ALA A 1 89 ? -2.937 -8.377 8.620 1.00 98.38 89 ALA A O 1
ATOM 691 N N . ALA A 1 90 ? -0.900 -7.450 8.369 1.00 98.31 90 ALA A N 1
ATOM 692 C CA . ALA A 1 90 ? -0.827 -7.662 6.935 1.00 98.31 90 ALA A CA 1
ATOM 693 C C . ALA A 1 90 ? 0.509 -8.282 6.535 1.00 98.31 90 ALA A C 1
ATOM 695 O O . ALA A 1 90 ? 1.536 -8.064 7.179 1.00 98.31 90 ALA A O 1
ATOM 696 N N . VAL A 1 91 ? 0.496 -9.024 5.434 1.00 98.50 91 VAL A N 1
ATOM 697 C CA . VAL A 1 91 ? 1.691 -9.592 4.818 1.00 98.50 91 VAL A CA 1
ATOM 698 C C . VAL A 1 91 ? 1.634 -9.327 3.326 1.00 98.50 91 VAL A C 1
ATOM 700 O O . VAL A 1 91 ? 0.675 -9.698 2.652 1.00 98.50 91 VAL A O 1
ATOM 703 N N . MET A 1 92 ? 2.678 -8.692 2.805 1.00 97.94 92 MET A N 1
ATOM 704 C CA . MET A 1 92 ? 2.947 -8.713 1.373 1.00 97.94 92 MET A CA 1
ATOM 705 C C . MET A 1 92 ? 3.914 -9.846 1.066 1.00 97.94 92 MET A C 1
ATOM 707 O O . MET A 1 92 ? 4.881 -10.023 1.806 1.00 97.94 92 MET A O 1
ATOM 711 N N . THR A 1 93 ? 3.700 -10.555 -0.039 1.00 97.69 93 THR A N 1
ATOM 712 C CA . THR A 1 93 ? 4.756 -11.382 -0.629 1.00 97.69 93 THR A CA 1
ATOM 713 C C . THR A 1 93 ? 5.231 -10.804 -1.954 1.00 97.69 93 THR A C 1
ATOM 715 O O . THR A 1 93 ? 4.437 -10.210 -2.684 1.00 97.69 93 THR A O 1
ATOM 718 N N . LEU A 1 94 ? 6.519 -10.960 -2.257 1.00 95.44 94 LEU A N 1
ATOM 719 C CA . LEU A 1 94 ? 7.106 -10.705 -3.572 1.00 95.44 94 LEU A CA 1
ATOM 720 C C . LEU A 1 94 ? 8.013 -11.886 -3.922 1.00 95.44 94 LEU A C 1
ATOM 722 O O . LEU A 1 94 ? 8.944 -12.180 -3.181 1.00 95.44 94 LEU A O 1
ATOM 726 N N . ASP A 1 95 ? 7.701 -12.595 -5.005 1.00 95.19 95 ASP A N 1
ATOM 727 C CA . ASP A 1 95 ? 8.425 -13.788 -5.473 1.00 95.19 95 ASP A CA 1
ATOM 728 C C . ASP A 1 95 ? 8.666 -14.855 -4.387 1.00 95.19 95 ASP A C 1
ATOM 730 O O . ASP A 1 95 ? 9.662 -15.574 -4.388 1.00 95.19 95 ASP A O 1
ATOM 734 N N . GLY A 1 96 ? 7.713 -14.977 -3.458 1.00 95.31 96 GLY A N 1
ATOM 735 C CA . GLY A 1 96 ? 7.761 -15.924 -2.343 1.00 95.31 96 GLY A CA 1
ATOM 736 C C . GLY A 1 96 ? 8.428 -15.394 -1.070 1.00 95.31 96 GLY A C 1
ATOM 737 O O . GLY A 1 96 ? 8.351 -16.060 -0.040 1.00 95.31 96 GLY A O 1
ATOM 738 N N . GLU A 1 97 ? 9.029 -14.203 -1.094 1.00 97.44 97 GLU A N 1
ATOM 739 C CA . GLU A 1 97 ? 9.549 -13.540 0.105 1.00 97.44 97 GLU A CA 1
ATOM 740 C C . GLU A 1 97 ? 8.461 -12.732 0.812 1.00 97.44 97 GLU A C 1
ATOM 742 O O . GLU A 1 97 ? 7.712 -12.006 0.164 1.00 97.44 97 GLU A O 1
ATOM 747 N N . SER A 1 98 ? 8.401 -12.819 2.144 1.00 97.94 98 SER A N 1
ATOM 748 C CA . SER A 1 98 ? 7.348 -12.199 2.956 1.00 97.94 98 SER A CA 1
ATOM 749 C C . SER A 1 98 ? 7.809 -10.936 3.681 1.00 97.94 98 SER A C 1
ATOM 751 O O . SER A 1 98 ? 8.857 -10.907 4.323 1.00 97.94 98 SER A O 1
ATOM 753 N N . TYR A 1 99 ? 6.944 -9.926 3.676 1.00 98.00 99 TYR A N 1
ATOM 754 C CA . TYR A 1 99 ? 7.149 -8.611 4.276 1.00 98.00 99 TYR A CA 1
ATOM 755 C C . TYR A 1 99 ? 5.960 -8.272 5.191 1.00 98.00 99 TYR A C 1
ATOM 757 O O . TYR A 1 99 ? 5.039 -7.562 4.772 1.00 98.00 99 TYR A O 1
ATOM 765 N N . PRO A 1 100 ? 5.928 -8.820 6.421 1.00 98.31 100 PRO A N 1
ATOM 766 C CA . PRO A 1 100 ? 4.821 -8.631 7.351 1.00 98.31 100 PRO A CA 1
ATOM 767 C C . PRO A 1 100 ? 4.894 -7.282 8.075 1.00 98.31 100 PRO A C 1
ATOM 769 O O . PRO A 1 100 ? 5.984 -6.757 8.324 1.00 98.31 100 PRO A O 1
ATOM 772 N N . PHE A 1 101 ? 3.740 -6.758 8.475 1.00 98.50 101 PHE A N 1
ATOM 773 C CA . PHE A 1 101 ? 3.633 -5.702 9.476 1.00 98.50 101 PHE A CA 1
ATOM 774 C C . PHE A 1 101 ? 2.378 -5.880 10.335 1.00 98.50 101 PHE A C 1
ATOM 776 O O . PHE A 1 101 ? 1.318 -6.292 9.859 1.00 98.50 101 PHE A O 1
ATOM 783 N N . ASP A 1 102 ? 2.509 -5.517 11.606 1.00 98.56 102 ASP A N 1
ATOM 784 C CA . ASP A 1 102 ? 1.430 -5.560 12.583 1.00 98.56 102 ASP A CA 1
ATOM 785 C C . ASP A 1 102 ? 0.826 -4.170 12.778 1.00 98.56 102 ASP A C 1
ATOM 787 O O . ASP A 1 102 ? 1.529 -3.156 12.734 1.00 98.56 102 ASP A O 1
ATOM 791 N N . LEU A 1 103 ? -0.480 -4.115 13.037 1.00 98.38 103 LEU A N 1
ATOM 792 C CA . LEU A 1 103 ? -1.103 -2.899 13.548 1.00 98.38 103 LEU A CA 1
ATOM 793 C C . LEU A 1 103 ? -0.867 -2.800 15.056 1.00 98.38 103 LEU A C 1
ATOM 795 O O . LEU A 1 103 ? -0.832 -3.795 15.779 1.00 98.38 103 LEU A O 1
ATOM 799 N N . THR A 1 104 ? -0.783 -1.575 15.552 1.00 98.38 104 THR A N 1
ATOM 800 C CA . THR A 1 104 ? -0.909 -1.289 16.984 1.00 98.38 104 THR A CA 1
ATOM 801 C C . THR A 1 104 ? -2.387 -1.192 17.387 1.00 98.38 104 THR A C 1
ATOM 803 O O . THR A 1 104 ? -3.234 -0.877 16.544 1.00 98.38 104 THR A O 1
ATOM 806 N N . PRO A 1 105 ? -2.731 -1.386 18.678 1.00 98.25 105 PRO A N 1
ATOM 807 C CA . PRO A 1 105 ? -4.099 -1.188 19.163 1.00 98.25 105 PRO A CA 1
ATOM 808 C C . PRO A 1 105 ? -4.663 0.193 18.820 1.00 98.25 105 PRO A C 1
ATOM 810 O O . PRO A 1 105 ? -5.810 0.295 18.399 1.00 98.25 105 PRO A O 1
ATOM 813 N N . ARG A 1 106 ? -3.826 1.236 18.908 1.00 97.50 106 ARG A N 1
ATOM 814 C CA . ARG A 1 106 ? -4.192 2.602 18.523 1.00 97.50 106 ARG A CA 1
ATOM 815 C C . ARG A 1 106 ? -4.575 2.692 17.045 1.00 97.50 106 ARG A C 1
ATOM 817 O O . ARG A 1 106 ? -5.646 3.187 16.726 1.00 97.50 106 ARG A O 1
ATOM 824 N N . GLN A 1 107 ? -3.737 2.180 16.144 1.00 97.12 107 GLN A N 1
ATOM 825 C CA . GLN A 1 107 ? -4.030 2.217 14.705 1.00 97.12 107 GLN A CA 1
ATOM 826 C C . GLN A 1 107 ? -5.305 1.442 14.356 1.00 97.12 107 GLN A C 1
ATOM 828 O O . GLN A 1 107 ? -6.073 1.845 13.484 1.00 97.12 107 GLN A O 1
ATOM 833 N N . ARG A 1 108 ? -5.549 0.325 15.049 1.00 96.69 108 ARG A N 1
ATOM 834 C CA . ARG A 1 108 ? -6.784 -0.447 14.904 1.00 96.69 108 ARG A CA 1
ATOM 835 C C . ARG A 1 108 ? -8.011 0.334 15.379 1.00 96.69 108 ARG A C 1
ATOM 837 O O . ARG A 1 108 ? -9.043 0.260 14.717 1.00 96.69 108 ARG A O 1
ATOM 844 N N . GLU A 1 109 ? -7.901 1.052 16.493 1.00 97.31 109 GLU A N 1
ATOM 845 C CA . GLU A 1 109 ? -8.965 1.891 17.057 1.00 97.31 109 GLU A CA 1
ATOM 846 C C . GLU A 1 109 ? -9.294 3.094 16.166 1.00 97.31 109 GLU A C 1
ATOM 848 O O . GLU A 1 109 ? -10.468 3.381 15.943 1.00 97.31 109 GLU A O 1
ATOM 853 N N . GLU A 1 110 ? -8.278 3.755 15.604 1.00 96.69 110 GLU A N 1
ATOM 854 C CA . GLU A 1 110 ? -8.469 4.850 14.645 1.00 96.69 110 GLU A CA 1
ATOM 855 C C . GLU A 1 110 ? -9.250 4.389 13.406 1.00 96.69 110 GLU A C 1
ATOM 857 O O . GLU A 1 110 ? -10.050 5.145 12.860 1.00 96.69 110 GLU A O 1
ATOM 862 N N . GLY A 1 111 ? -9.063 3.130 13.001 1.00 95.50 111 GLY A N 1
ATOM 863 C CA . GLY A 1 111 ? -9.796 2.514 11.904 1.00 95.50 111 GLY A CA 1
ATOM 864 C C . GLY A 1 111 ? -9.399 3.053 10.528 1.00 95.50 111 GLY A C 1
ATOM 865 O O . GLY A 1 111 ? -8.545 3.924 10.381 1.00 95.50 111 GLY A O 1
ATOM 866 N N . ALA A 1 112 ? -10.008 2.488 9.488 1.00 94.50 112 ALA A N 1
ATOM 867 C CA . ALA A 1 112 ? -9.876 2.951 8.111 1.00 94.50 112 ALA A CA 1
ATOM 868 C C . ALA A 1 112 ? -11.112 2.536 7.301 1.00 94.50 112 ALA A C 1
ATOM 870 O O . ALA A 1 112 ? -11.718 1.494 7.572 1.00 94.50 112 ALA A O 1
ATOM 871 N N . VAL A 1 113 ? -11.488 3.332 6.299 1.00 93.31 113 VAL A N 1
ATOM 872 C CA . VAL A 1 113 ? -12.646 3.062 5.435 1.00 93.31 113 VAL A CA 1
ATOM 873 C C . VAL A 1 113 ? -12.235 3.087 3.971 1.00 93.31 113 VAL A C 1
ATOM 875 O O . VAL A 1 113 ? -11.900 4.141 3.442 1.00 93.31 113 VAL A O 1
ATOM 878 N N . PHE A 1 114 ? -12.353 1.950 3.289 1.00 92.50 114 PHE A N 1
ATOM 879 C CA . PHE A 1 114 ? -12.042 1.826 1.864 1.00 92.50 114 PHE A CA 1
ATOM 880 C C . PHE A 1 114 ? -13.314 1.608 1.038 1.00 92.50 114 PHE A C 1
ATOM 882 O O . PHE A 1 114 ? -14.196 0.850 1.443 1.00 92.50 114 PHE A O 1
ATOM 889 N N . ASP A 1 115 ? -13.406 2.244 -0.131 1.00 91.25 115 ASP A N 1
ATOM 890 C CA . ASP A 1 115 ? -14.545 2.111 -1.056 1.00 91.25 115 ASP A CA 1
ATOM 891 C C . ASP A 1 115 ? -14.127 1.891 -2.525 1.00 91.25 115 ASP A C 1
ATOM 893 O O . ASP A 1 115 ? -14.977 1.816 -3.424 1.00 91.25 115 ASP A O 1
ATOM 897 N N . ARG A 1 116 ? -12.819 1.786 -2.781 1.00 91.62 116 ARG A N 1
ATOM 898 C CA . ARG A 1 116 ? -12.211 1.491 -4.080 1.00 91.62 116 ARG A CA 1
ATOM 899 C C . ARG A 1 116 ? -11.028 0.549 -3.922 1.00 91.62 116 ARG A C 1
ATOM 901 O O . ARG A 1 116 ? -10.378 0.531 -2.880 1.00 91.62 116 ARG A O 1
ATOM 908 N N . PHE A 1 117 ? -10.745 -0.176 -4.996 1.00 93.06 117 PHE A N 1
ATOM 909 C CA . PHE A 1 117 ? -9.526 -0.947 -5.190 1.00 93.06 117 PHE A CA 1
ATOM 910 C C . PHE A 1 117 ? -8.926 -0.583 -6.551 1.00 93.06 117 PHE A C 1
ATOM 912 O O . PHE A 1 117 ? -9.667 -0.419 -7.523 1.00 93.06 117 PHE A O 1
ATOM 919 N N . GLY A 1 118 ? -7.605 -0.439 -6.617 1.00 92.62 118 GLY A N 1
ATOM 920 C CA . GLY A 1 118 ? -6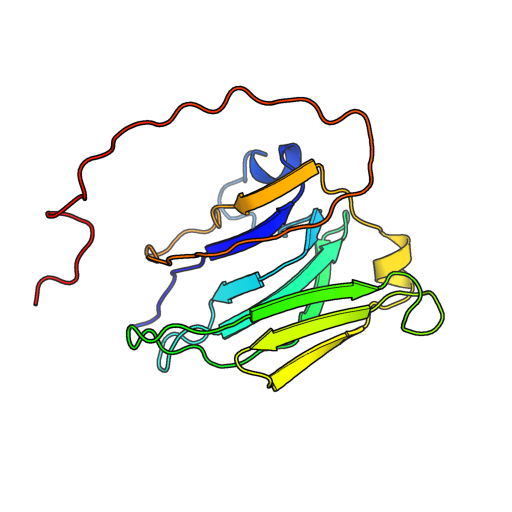.865 -0.212 -7.854 1.00 92.62 118 GLY A CA 1
ATOM 921 C C . GLY A 1 118 ? -5.777 0.843 -7.697 1.00 92.62 118 GLY A C 1
ATOM 922 O O . GLY A 1 118 ? -5.194 1.008 -6.625 1.00 92.62 118 GLY A O 1
ATOM 923 N N . PHE A 1 119 ? -5.507 1.570 -8.778 1.00 89.62 119 PHE A N 1
ATOM 924 C CA . PHE A 1 119 ? -4.529 2.651 -8.777 1.00 89.62 119 PHE A CA 1
ATOM 925 C C . PHE A 1 119 ? -5.073 3.922 -8.129 1.00 89.62 119 PHE A C 1
ATOM 927 O O . PHE A 1 119 ? -6.147 4.409 -8.488 1.00 89.62 119 PHE A O 1
ATOM 934 N N . ALA A 1 120 ? -4.275 4.513 -7.243 1.00 85.25 120 ALA A N 1
ATOM 935 C CA . ALA A 1 120 ? -4.502 5.861 -6.746 1.00 85.25 120 ALA A CA 1
ATOM 936 C C . ALA A 1 120 ? -3.249 6.701 -6.996 1.00 85.25 120 ALA A C 1
ATOM 938 O O . ALA A 1 120 ? -2.172 6.397 -6.486 1.00 85.25 120 ALA A O 1
ATOM 939 N N . ASN A 1 121 ? -3.382 7.778 -7.772 1.00 75.12 121 ASN A N 1
ATOM 940 C CA . ASN A 1 121 ? -2.249 8.663 -8.035 1.00 75.12 121 ASN A CA 1
ATOM 941 C C . ASN A 1 121 ? -1.712 9.250 -6.727 1.00 75.12 121 ASN A C 1
ATOM 943 O O . ASN A 1 121 ? -2.480 9.748 -5.892 1.00 75.12 121 ASN A O 1
ATOM 947 N N . VAL A 1 122 ? -0.389 9.216 -6.569 1.00 73.38 122 VAL A N 1
ATOM 948 C CA . VAL A 1 122 ? 0.290 9.988 -5.530 1.00 73.38 122 V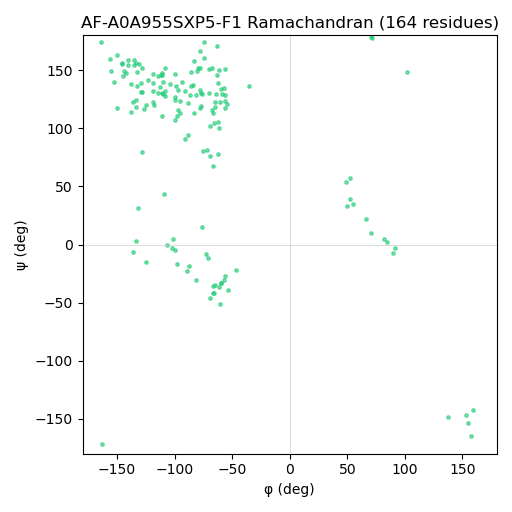AL A CA 1
ATOM 949 C C . VAL A 1 122 ? 0.190 11.458 -5.923 1.00 73.38 122 VAL A C 1
ATOM 951 O O . VAL A 1 122 ? 0.393 11.819 -7.078 1.00 73.38 122 VAL A O 1
ATOM 954 N N . ARG A 1 123 ? -0.242 12.296 -4.978 1.00 66.69 123 ARG A N 1
ATOM 955 C CA . ARG A 1 123 ? -0.617 13.694 -5.243 1.00 66.69 123 ARG A CA 1
ATOM 956 C C . ARG A 1 123 ? 0.447 14.710 -4.827 1.00 66.69 123 ARG A C 1
ATOM 958 O O . ARG A 1 123 ? 0.256 15.901 -5.065 1.00 66.69 123 ARG A O 1
ATOM 965 N N . GLY A 1 124 ? 1.542 14.240 -4.229 1.00 63.41 124 GLY A N 1
ATOM 966 C CA . GLY A 1 124 ? 2.772 15.013 -4.066 1.00 63.41 124 GLY A CA 1
ATOM 967 C C . GLY A 1 124 ? 3.469 15.207 -5.415 1.00 63.41 124 GLY A C 1
ATOM 968 O O . GLY A 1 124 ? 3.296 14.398 -6.325 1.00 63.41 124 GLY A O 1
ATOM 969 N N . GLY A 1 125 ? 4.206 16.307 -5.570 1.00 58.53 125 GLY A N 1
ATOM 970 C CA . GLY A 1 125 ? 4.937 16.589 -6.809 1.00 58.53 125 GLY A CA 1
ATOM 971 C C . GLY A 1 125 ? 6.095 15.614 -7.043 1.00 58.53 125 GLY A C 1
ATOM 972 O O . GLY A 1 125 ? 6.682 15.121 -6.085 1.00 58.53 125 GLY A O 1
ATOM 973 N N . GLY A 1 126 ? 6.435 15.386 -8.314 1.00 68.69 126 GLY A N 1
ATOM 974 C CA . GLY A 1 126 ? 7.622 14.641 -8.729 1.00 68.69 126 GLY A CA 1
ATOM 975 C C . GLY A 1 126 ? 7.520 14.050 -10.143 1.00 68.69 126 GLY A C 1
ATOM 976 O O . GLY A 1 126 ? 6.663 14.474 -10.921 1.00 68.69 126 GLY A O 1
ATOM 977 N N . ASN A 1 127 ? 8.394 13.101 -10.496 1.00 71.25 127 ASN A N 1
ATOM 978 C CA . ASN A 1 127 ? 8.418 12.416 -11.793 1.00 71.25 127 ASN A CA 1
ATOM 979 C C . ASN A 1 127 ? 7.333 11.324 -11.893 1.00 71.25 127 ASN A C 1
ATOM 981 O O . ASN A 1 127 ? 6.728 10.905 -10.910 1.00 71.25 127 ASN A O 1
ATOM 985 N N . SER A 1 128 ? 7.087 10.829 -13.106 1.00 73.19 128 SER A N 1
ATOM 986 C CA . SER A 1 128 ? 6.157 9.724 -13.360 1.00 73.19 128 SER A CA 1
ATOM 987 C C . SER A 1 128 ? 6.821 8.353 -13.201 1.00 73.19 128 SER A C 1
ATOM 989 O O . SER A 1 128 ? 7.988 8.183 -13.560 1.00 73.19 128 SER A O 1
ATOM 991 N N . VAL A 1 129 ? 6.051 7.354 -12.762 1.00 78.50 129 VAL A N 1
ATOM 992 C CA . VAL A 1 129 ? 6.393 5.931 -12.918 1.00 78.50 129 VAL A CA 1
ATOM 993 C C . VAL A 1 129 ? 5.488 5.276 -13.956 1.00 78.50 129 VAL A C 1
ATOM 995 O O . VAL A 1 129 ? 4.337 5.672 -14.126 1.00 78.50 129 VAL A O 1
ATOM 998 N N . GLU A 1 130 ? 6.010 4.247 -14.612 1.00 82.81 130 GLU A N 1
ATOM 999 C CA . GLU A 1 130 ? 5.251 3.359 -15.485 1.00 82.81 130 GLU A CA 1
ATOM 1000 C C . GLU A 1 130 ? 5.309 1.948 -14.896 1.00 82.81 130 GLU A C 1
ATOM 1002 O O . GLU A 1 130 ? 6.394 1.404 -14.683 1.00 82.81 130 GLU A O 1
ATOM 1007 N N . VAL A 1 131 ? 4.144 1.384 -14.570 1.00 83.56 131 VAL A N 1
ATOM 1008 C CA . VAL A 1 131 ? 4.017 0.075 -13.918 1.00 83.56 131 VAL A CA 1
ATOM 1009 C C . VAL A 1 131 ? 2.870 -0.688 -14.567 1.00 83.56 131 VAL A C 1
ATOM 1011 O O . VAL A 1 131 ? 1.807 -0.124 -14.822 1.00 83.56 131 VAL A O 1
ATOM 1014 N N . TYR A 1 132 ? 3.092 -1.977 -14.805 1.00 88.38 132 TYR A N 1
ATOM 1015 C CA . TYR A 1 132 ? 2.129 -2.891 -15.407 1.00 88.38 132 TYR A CA 1
ATOM 1016 C C . TYR A 1 132 ? 1.698 -3.927 -14.369 1.00 88.38 132 TYR A C 1
ATOM 1018 O O . TYR A 1 132 ? 2.541 -4.479 -13.665 1.00 88.38 132 TYR A O 1
ATOM 1026 N N . PHE A 1 133 ? 0.396 -4.195 -14.295 1.00 90.81 133 PHE A N 1
ATOM 1027 C CA . PHE A 1 133 ? -0.185 -5.257 -13.476 1.00 90.81 133 PHE A CA 1
ATOM 1028 C C . PHE A 1 133 ? -0.991 -6.174 -14.384 1.00 90.81 133 PHE A C 1
ATOM 1030 O O . PHE A 1 133 ? -1.660 -5.701 -15.303 1.00 90.81 133 PHE A O 1
ATOM 1037 N N . ASP A 1 134 ? -0.917 -7.467 -14.113 1.00 93.12 134 ASP A N 1
ATOM 1038 C CA . ASP A 1 134 ? -1.613 -8.513 -14.852 1.00 93.12 134 ASP A CA 1
ATOM 1039 C C . ASP A 1 134 ? -2.129 -9.555 -13.855 1.00 93.12 134 ASP A C 1
ATOM 1041 O O . ASP A 1 134 ? -1.626 -9.615 -12.729 1.00 93.12 134 ASP A O 1
ATOM 1045 N N . ASP A 1 135 ? -3.135 -10.332 -14.255 1.00 94.00 135 ASP A N 1
ATOM 1046 C CA . ASP A 1 135 ? -3.746 -11.391 -13.435 1.00 94.00 135 ASP A CA 1
ATOM 1047 C C . ASP A 1 135 ? -4.186 -10.914 -12.029 1.00 94.00 135 ASP A C 1
ATOM 1049 O O . ASP A 1 135 ? -4.008 -11.600 -11.023 1.00 94.00 135 ASP A O 1
ATOM 1053 N N . VAL A 1 136 ? -4.735 -9.695 -11.940 1.00 94.44 136 VAL A N 1
ATOM 1054 C CA . VAL A 1 136 ? -5.117 -9.085 -10.657 1.00 94.44 136 VAL A CA 1
ATOM 1055 C C . VAL A 1 136 ? -6.426 -9.670 -10.134 1.00 94.44 136 VAL A C 1
ATOM 1057 O O . VAL A 1 136 ? -7.493 -9.462 -10.712 1.00 94.44 136 VAL A O 1
ATOM 1060 N N . GLU A 1 137 ? -6.348 -10.280 -8.956 1.00 94.69 137 GLU A N 1
ATOM 1061 C CA . GLU A 1 137 ? -7.497 -10.672 -8.143 1.00 94.69 137 GLU A CA 1
ATOM 1062 C C . GLU A 1 137 ? -7.560 -9.826 -6.865 1.00 94.69 137 GLU A C 1
ATOM 1064 O O . GLU A 1 137 ? -6.536 -9.427 -6.306 1.00 94.69 137 GLU A O 1
ATOM 1069 N N . TYR A 1 138 ? -8.771 -9.532 -6.393 1.00 94.12 138 TYR A N 1
ATOM 1070 C CA . TYR A 1 138 ? -8.985 -8.782 -5.156 1.00 94.12 138 TYR A CA 1
ATOM 1071 C C . TYR A 1 138 ? -10.233 -9.276 -4.426 1.00 94.12 138 TYR A C 1
ATOM 1073 O O . TYR A 1 138 ? -11.160 -9.812 -5.034 1.00 94.12 138 TYR A O 1
ATOM 1081 N N . THR A 1 139 ? -10.271 -9.067 -3.112 1.00 92.50 139 THR A N 1
ATOM 1082 C CA . THR A 1 139 ? -11.409 -9.434 -2.268 1.00 92.50 139 THR A CA 1
ATOM 1083 C C . THR A 1 139 ? -11.992 -8.200 -1.599 1.00 92.50 139 THR A C 1
ATOM 1085 O O . THR A 1 139 ? -11.299 -7.309 -1.125 1.00 92.50 139 THR A O 1
ATOM 1088 N N . ALA A 1 140 ? -13.311 -8.125 -1.543 1.00 87.31 140 ALA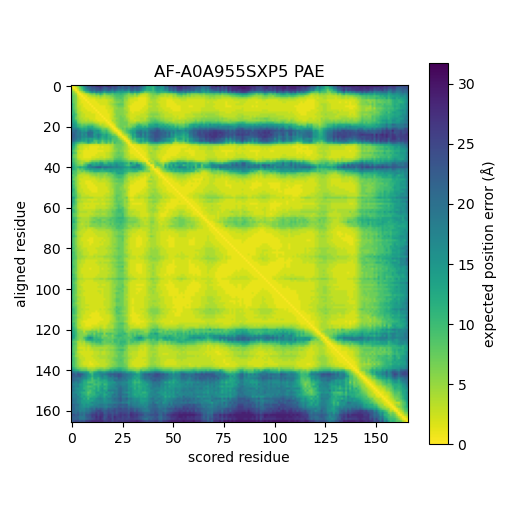 A N 1
ATOM 1089 C CA . ALA A 1 140 ? -14.003 -7.097 -0.786 1.00 87.31 140 ALA A CA 1
ATOM 1090 C C . ALA A 1 140 ? -15.137 -7.757 -0.016 1.00 87.31 140 ALA A C 1
ATOM 1092 O O . ALA A 1 140 ? -15.648 -8.803 -0.418 1.00 87.31 140 ALA A O 1
ATOM 1093 N N . ARG A 1 141 ? -15.549 -7.145 1.097 1.00 81.12 141 ARG A N 1
ATOM 1094 C CA . ARG A 1 141 ? -16.756 -7.594 1.788 1.00 81.12 141 ARG A CA 1
ATOM 1095 C C . ARG A 1 141 ? -17.936 -7.501 0.817 1.00 81.12 141 ARG A C 1
ATOM 1097 O O . ARG A 1 141 ? -18.152 -6.442 0.227 1.00 81.12 141 A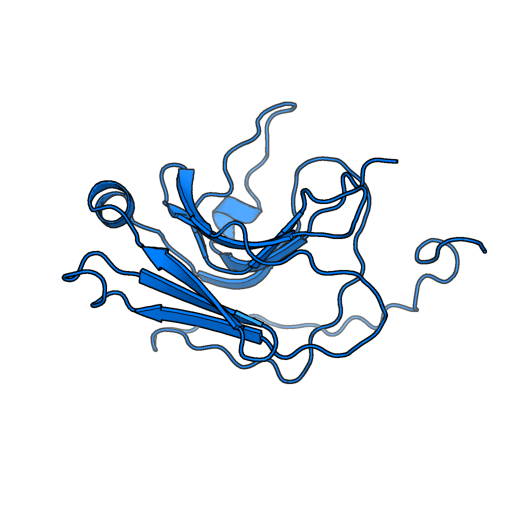RG A O 1
ATOM 1104 N N . GLU A 1 142 ? -18.709 -8.579 0.691 1.00 69.31 142 GLU A N 1
ATOM 1105 C CA . GLU A 1 142 ? -19.981 -8.533 -0.028 1.00 69.31 142 GLU A CA 1
ATOM 1106 C C . GLU A 1 142 ? -20.879 -7.449 0.584 1.00 69.31 142 GLU A C 1
ATOM 1108 O O . GLU A 1 142 ? -21.077 -7.371 1.800 1.00 69.31 142 GLU A O 1
ATOM 1113 N N . GLY A 1 143 ? -21.396 -6.575 -0.270 1.00 64.75 143 GLY A N 1
ATOM 1114 C CA . GLY A 1 143 ? -22.252 -5.466 0.120 1.00 64.75 143 GLY A CA 1
ATOM 1115 C C . GLY A 1 143 ? -23.003 -4.924 -1.086 1.00 64.75 143 GLY A C 1
ATOM 1116 O O . GLY A 1 143 ? -22.944 -5.496 -2.174 1.00 64.75 143 GLY A O 1
ATOM 1117 N N . ASN A 1 144 ? -23.687 -3.793 -0.911 1.00 61.94 144 ASN A N 1
ATOM 1118 C CA . ASN A 1 144 ? -24.301 -3.061 -2.019 1.00 61.94 144 ASN A CA 1
ATOM 1119 C C . ASN A 1 144 ? -23.204 -2.436 -2.892 1.00 61.94 144 ASN A C 1
ATOM 1121 O O . ASN A 1 144 ? -22.922 -1.240 -2.804 1.00 61.94 144 ASN A O 1
ATOM 1125 N N . LEU A 1 145 ? -22.550 -3.266 -3.707 1.00 62.44 145 LEU A N 1
ATOM 1126 C CA . LEU A 1 145 ? -21.551 -2.842 -4.671 1.00 62.44 145 LEU A CA 1
ATOM 1127 C C . LEU A 1 145 ? -22.241 -1.923 -5.672 1.00 62.44 145 LEU A C 1
ATOM 1129 O O . LEU A 1 145 ? -23.017 -2.355 -6.527 1.00 62.44 145 LEU A O 1
ATOM 1133 N N . LYS A 1 146 ? -21.972 -0.626 -5.549 1.00 65.94 146 LYS A N 1
ATOM 1134 C CA . LYS A 1 146 ? -22.377 0.330 -6.567 1.00 65.94 146 LYS A CA 1
ATOM 1135 C C . LYS A 1 146 ? -21.567 0.001 -7.816 1.00 65.94 146 LYS A C 1
ATOM 1137 O O . LYS A 1 146 ? -20.348 0.140 -7.810 1.00 65.94 146 LYS A O 1
ATOM 1142 N N . LYS A 1 147 ? -22.232 -0.469 -8.872 1.00 67.75 147 LYS A N 1
ATOM 1143 C CA . LYS A 1 147 ? -21.591 -0.576 -10.182 1.00 67.75 147 LYS A CA 1
ATOM 1144 C C . LYS A 1 147 ? -21.247 0.835 -10.644 1.00 67.75 147 LYS A C 1
ATOM 1146 O O . LYS A 1 147 ? -22.090 1.730 -10.593 1.00 67.75 147 LYS A O 1
ATOM 1151 N N . PHE A 1 148 ? -20.001 1.023 -11.045 1.00 68.06 148 PHE A N 1
ATOM 1152 C CA . PHE A 1 148 ?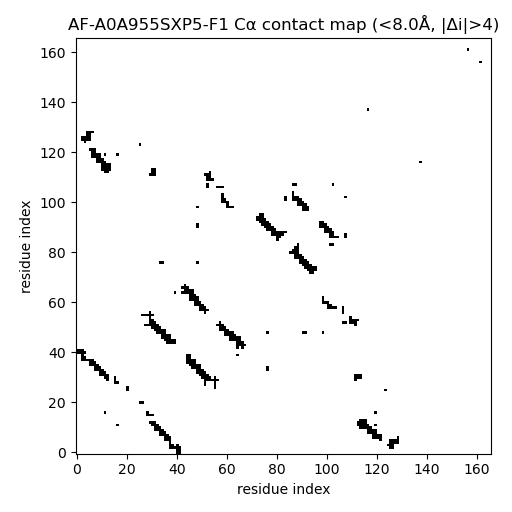 -19.556 2.238 -11.707 1.00 68.06 148 PHE A CA 1
ATOM 1153 C C . PHE A 1 148 ? -19.538 1.956 -13.200 1.00 68.06 148 PHE A C 1
ATOM 1155 O O . PHE A 1 148 ? -19.103 0.881 -13.612 1.00 68.06 148 PHE A O 1
ATOM 1162 N N . GLU A 1 149 ? -20.034 2.897 -13.995 1.00 77.56 149 GLU A N 1
ATOM 1163 C CA . GLU A 1 149 ? -19.839 2.832 -15.437 1.00 77.56 149 GLU A CA 1
ATOM 1164 C C . GLU A 1 149 ? -18.341 2.979 -15.703 1.00 77.56 149 GLU A C 1
ATOM 1166 O O . GLU A 1 149 ? -17.712 3.955 -15.290 1.00 77.56 149 GLU A O 1
ATOM 1171 N N . GLN A 1 150 ? -17.759 1.946 -16.303 1.00 69.19 150 GLN A N 1
ATOM 1172 C CA . GLN A 1 150 ? -16.382 1.957 -16.762 1.00 69.19 150 GLN A CA 1
ATOM 1173 C C . GLN A 1 150 ? -16.403 2.228 -18.257 1.00 69.19 150 GLN A C 1
ATOM 1175 O O . GLN A 1 150 ? -17.073 1.524 -19.010 1.00 69.19 150 GLN A O 1
ATOM 1180 N N . GLU A 1 151 ? -15.653 3.236 -18.676 1.00 82.06 151 GLU A N 1
ATOM 1181 C CA . GLU A 1 151 ? -15.423 3.522 -20.082 1.00 82.06 151 GLU A CA 1
ATOM 1182 C C . GLU A 1 151 ? -13.980 3.150 -20.419 1.00 82.06 151 GLU A C 1
ATOM 1184 O O . GLU A 1 151 ? -13.035 3.571 -19.747 1.00 82.06 151 GLU A O 1
ATOM 1189 N N . THR A 1 152 ? -13.799 2.339 -21.458 1.00 79.50 152 THR A N 1
ATOM 1190 C CA . THR A 1 152 ? -12.476 2.118 -22.035 1.00 79.50 152 THR A CA 1
ATOM 1191 C C . THR A 1 152 ? -12.195 3.249 -23.005 1.00 79.50 152 THR A C 1
ATOM 1193 O O . THR A 1 152 ? -12.828 3.334 -24.052 1.00 79.50 152 THR A O 1
ATOM 1196 N N . ILE A 1 153 ? -11.222 4.092 -22.670 1.00 80.00 153 ILE A N 1
ATOM 1197 C CA . ILE A 1 153 ? -10.735 5.142 -23.562 1.00 80.00 153 ILE A CA 1
ATOM 1198 C C . ILE A 1 153 ? -9.470 4.612 -24.245 1.00 80.00 153 ILE A C 1
ATOM 1200 O O . ILE A 1 153 ? -8.449 4.447 -23.570 1.00 80.00 153 ILE A O 1
ATOM 1204 N N . PRO A 1 154 ? -9.489 4.329 -25.561 1.00 77.00 154 PRO A N 1
ATOM 1205 C CA . PRO A 1 154 ? -8.281 3.979 -26.290 1.00 77.00 154 PRO A CA 1
ATOM 1206 C C . PRO A 1 154 ? -7.351 5.195 -26.312 1.00 77.00 154 PRO A C 1
ATOM 1208 O O . PRO A 1 154 ? -7.588 6.162 -27.033 1.00 77.00 154 PRO A O 1
ATOM 1211 N N . ALA A 1 155 ? -6.294 5.161 -25.505 1.00 67.44 155 ALA A N 1
ATOM 1212 C CA . ALA A 1 155 ? -5.251 6.173 -25.526 1.00 67.44 155 ALA A CA 1
ATOM 1213 C C . ALA A 1 155 ? -4.056 5.641 -26.336 1.00 67.44 155 ALA A C 1
ATOM 1215 O O . ALA A 1 155 ? -3.548 4.559 -26.025 1.00 67.44 155 ALA A O 1
ATOM 1216 N N . PRO A 1 156 ? -3.587 6.352 -27.378 1.00 72.75 156 PRO A N 1
ATOM 1217 C CA . PRO A 1 156 ? -2.357 5.971 -28.059 1.00 72.75 156 PRO A CA 1
ATOM 1218 C C . PRO A 1 156 ? -1.182 6.061 -27.080 1.00 72.75 156 PRO A C 1
ATOM 1220 O O . PRO A 1 156 ? -1.096 7.013 -26.303 1.00 72.75 156 PRO A O 1
ATOM 1223 N N . TYR A 1 157 ? -0.263 5.091 -27.133 1.00 63.03 157 TYR A N 1
ATOM 1224 C CA . TYR A 1 157 ? 0.940 5.124 -26.301 1.00 63.03 157 TYR A CA 1
ATOM 1225 C C . TYR A 1 157 ? 1.704 6.436 -26.558 1.00 63.03 157 TYR A C 1
ATOM 1227 O O . TYR A 1 157 ? 2.049 6.709 -27.716 1.00 63.03 157 TYR A O 1
ATOM 1235 N N . PRO A 1 158 ? 1.977 7.256 -25.528 1.00 64.75 158 PRO A 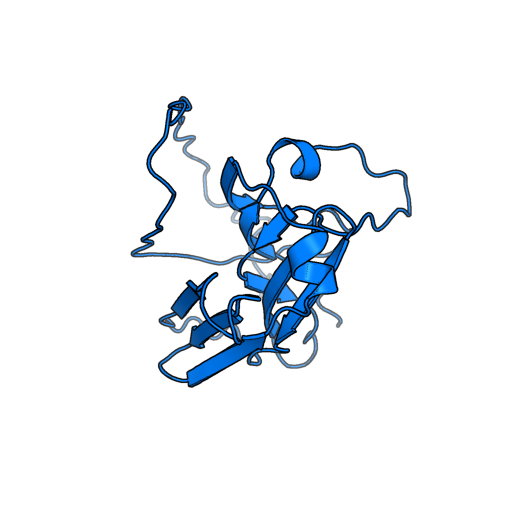N 1
ATOM 1236 C CA . PRO A 1 158 ? 2.602 8.559 -25.708 1.00 64.75 158 PRO A CA 1
ATOM 1237 C C . PRO A 1 158 ? 4.102 8.408 -26.000 1.00 64.75 158 PRO A C 1
ATOM 1239 O O . PRO A 1 158 ? 4.957 8.572 -25.133 1.00 64.75 158 PRO A O 1
ATOM 1242 N N . LYS A 1 159 ? 4.429 8.108 -27.263 1.00 61.94 159 LYS A N 1
ATOM 1243 C CA . LYS A 1 159 ? 5.803 7.887 -27.752 1.00 61.94 159 LYS A CA 1
ATOM 1244 C C . LYS A 1 159 ? 6.747 9.065 -27.485 1.00 61.94 159 LYS A C 1
ATOM 1246 O O . LYS A 1 159 ? 7.950 8.860 -27.383 1.00 61.94 159 LYS A O 1
ATOM 1251 N N . GLU A 1 160 ? 6.214 10.283 -27.391 1.00 62.38 160 GLU A N 1
ATOM 1252 C CA . GLU A 1 160 ? 7.009 11.511 -27.256 1.00 62.38 160 GLU A CA 1
ATOM 1253 C C . GLU A 1 160 ? 7.325 11.895 -25.801 1.00 62.38 160 GLU A C 1
ATOM 1255 O O . GLU A 1 160 ? 8.308 12.598 -25.561 1.00 62.38 160 GLU A O 1
ATOM 1260 N N . SER A 1 161 ? 6.524 11.430 -24.834 1.00 55.47 161 SER A N 1
ATOM 1261 C CA . SER A 1 161 ? 6.615 11.834 -23.422 1.00 55.47 161 SER A CA 1
ATOM 1262 C C . SER A 1 161 ? 6.779 10.679 -22.426 1.00 55.47 161 SER A C 1
ATOM 1264 O O . SER A 1 161 ? 7.193 10.937 -21.299 1.00 55.47 161 SER A O 1
ATOM 1266 N N . ALA A 1 162 ? 6.535 9.420 -22.815 1.00 46.16 162 ALA A N 1
ATOM 1267 C CA . ALA A 1 162 ? 6.633 8.244 -21.937 1.00 46.16 162 ALA A CA 1
ATOM 1268 C C . ALA A 1 162 ? 7.827 7.328 -22.250 1.00 46.16 162 ALA A C 1
ATOM 1270 O O . ALA A 1 162 ? 7.721 6.105 -22.272 1.00 46.16 162 ALA A O 1
ATOM 1271 N N . GLY A 1 163 ? 8.997 7.911 -22.492 1.00 43.38 163 GLY A N 1
ATOM 1272 C CA . GLY A 1 163 ? 10.226 7.140 -22.627 1.00 43.38 163 GLY A CA 1
ATOM 1273 C C . GLY A 1 163 ? 11.434 7.966 -22.229 1.00 43.38 163 GLY A C 1
ATOM 1274 O O . GLY A 1 163 ? 11.534 9.143 -22.579 1.00 43.38 163 GLY A O 1
ATOM 1275 N N . ARG A 1 164 ? 12.395 7.347 -21.533 1.00 43.44 164 ARG A N 1
ATOM 1276 C CA . ARG A 1 164 ? 13.765 7.869 -21.565 1.00 43.44 164 ARG A CA 1
ATOM 1277 C C . ARG A 1 164 ? 14.173 7.927 -23.037 1.00 43.44 164 ARG A C 1
ATOM 1279 O O . ARG A 1 164 ? 14.211 6.892 -23.698 1.00 43.44 164 ARG A O 1
ATOM 1286 N N . LYS A 1 165 ? 14.443 9.134 -23.540 1.00 39.75 165 LYS A N 1
ATOM 1287 C CA . LYS A 1 165 ? 15.182 9.329 -24.789 1.00 39.75 165 LYS A CA 1
ATOM 1288 C C . LYS A 1 165 ? 16.562 8.710 -24.555 1.00 39.75 165 LYS A C 1
ATOM 1290 O O . LYS A 1 165 ? 17.351 9.288 -23.812 1.00 39.75 165 LYS A O 1
ATOM 1295 N N . TYR A 1 166 ? 16.774 7.496 -25.051 1.00 43.91 166 TYR A N 1
ATOM 1296 C CA . TYR A 1 166 ? 18.111 6.920 -25.170 1.00 43.91 166 TYR A CA 1
ATOM 1297 C C . TYR A 1 166 ? 18.787 7.525 -26.395 1.00 43.91 166 TYR A C 1
ATOM 1299 O O . TYR A 1 166 ? 18.083 7.675 -27.421 1.00 43.91 166 TYR A O 1
#

Sequence (166 aa):
GMSDAAAYFGYFNSKDQIQSLSKGGDKTMENRMGLQFADASSIGYRLRPTLNTSQGDRAENTGPIFTPNKERHRFTFEYDPKANNGVGAAVMTLDGESYPFDLTPRQREEGAVFDRFGFANVRGGGNSVEVYFDDVEYTAREGNLKKFEQETIPAPYPKESAGRKY